Protein AF-A0A661GD68-F1 (afdb_monomer_lite)

Sequence (126 aa):
MYETGKPVGPITGHLPLCHVGEPSGPSVVGHQCPKFVHGIGGIIGALLTGVFVAESLGGSGLAEGMSMAGQVWVQSYAIVATIIYDVILTFIILKALDVLIGLRVNEEQETEGLDVAQHGERGYTF

Secondary structure (DSSP, 8-state):
------------------------SS-------SHHHHHHHHHHHHHHHHHHTSGGGTSS-PPTT--HHHHHHHHHHHHHHHHHHHHHHHHHHHHHHHHHT-SS--HHHHHH-HHHHHH---S---

Radius of gyration: 25.04 Å; chains: 1; bounding box: 76×31×46 Å

Structure (mmCIF, N/CA/C/O backbone):
data_AF-A0A661GD68-F1
#
_entry.id   AF-A0A661GD68-F1
#
loop_
_atom_site.group_PDB
_atom_site.id
_atom_site.type_symbol
_atom_site.label_atom_id
_atom_site.label_alt_id
_atom_site.label_comp_id
_atom_site.label_asym_id
_atom_site.label_entity_id
_atom_site.label_seq_id
_atom_site.pdbx_PDB_ins_code
_atom_site.Cartn_x
_atom_site.Cartn_y
_atom_site.Cartn_z
_atom_site.occupancy
_atom_site.B_iso_or_equiv
_atom_site.auth_seq_id
_atom_site.auth_comp_id
_atom_site.auth_asym_id
_atom_site.auth_atom_id
_atom_site.pdbx_PDB_model_num
ATOM 1 N N . MET A 1 1 ? -48.057 12.318 20.882 1.00 45.12 1 MET A N 1
ATOM 2 C CA . MET A 1 1 ? -49.333 11.903 20.262 1.00 45.12 1 MET A CA 1
ATOM 3 C C . MET A 1 1 ? -49.760 12.975 19.263 1.00 45.12 1 MET A C 1
ATOM 5 O O . MET A 1 1 ? -50.554 13.814 19.645 1.00 45.12 1 MET A O 1
ATOM 9 N N . TYR A 1 2 ? -49.207 13.000 18.043 1.00 38.00 2 TYR A N 1
ATOM 10 C CA . TYR A 1 2 ? -49.797 13.723 16.905 1.00 38.00 2 TYR A CA 1
ATOM 11 C C . TYR A 1 2 ? -49.425 13.019 15.586 1.00 38.00 2 TYR A C 1
ATOM 13 O O . TYR A 1 2 ? -48.261 12.923 15.219 1.00 38.00 2 TYR A O 1
ATOM 21 N N . GLU A 1 3 ? -50.492 12.467 15.010 1.00 41.53 3 GLU A N 1
ATOM 22 C CA . GLU A 1 3 ? -50.836 12.016 13.656 1.00 41.53 3 GLU A CA 1
ATOM 23 C C . GLU A 1 3 ? -49.921 11.136 12.782 1.00 41.53 3 GLU A C 1
ATOM 25 O O . GLU A 1 3 ? -48.951 11.542 12.152 1.00 41.53 3 GLU A O 1
ATOM 30 N N . THR A 1 4 ? -50.429 9.914 12.636 1.00 49.72 4 THR A N 1
ATOM 31 C CA . THR A 1 4 ? -50.310 8.954 11.542 1.00 49.72 4 THR A CA 1
ATOM 32 C C . THR A 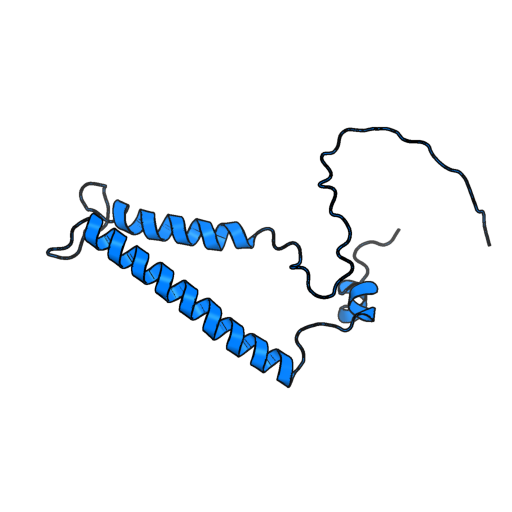1 4 ? -50.831 9.477 10.191 1.00 49.72 4 THR A C 1
ATOM 34 O O . THR A 1 4 ? -51.970 9.925 10.105 1.00 49.72 4 THR A O 1
ATOM 37 N N . GLY A 1 5 ? -50.073 9.231 9.114 1.00 50.03 5 GLY A N 1
ATOM 38 C CA . GLY A 1 5 ? -50.630 8.744 7.842 1.00 50.03 5 GLY A CA 1
ATOM 39 C C . GLY A 1 5 ? -51.014 9.759 6.759 1.00 50.03 5 GLY A C 1
ATOM 40 O O . GLY A 1 5 ? -52.187 10.089 6.611 1.00 50.03 5 GLY A O 1
ATOM 41 N N . LYS A 1 6 ? -50.069 10.080 5.860 1.00 37.59 6 LYS A N 1
ATOM 42 C CA . LYS A 1 6 ? -50.367 10.338 4.435 1.00 37.59 6 LYS A CA 1
ATOM 43 C C . LYS A 1 6 ? -49.261 9.765 3.529 1.00 37.59 6 LYS A C 1
ATOM 45 O O . LYS A 1 6 ? -48.105 10.139 3.711 1.00 37.59 6 LYS A O 1
ATOM 50 N N . PRO A 1 7 ? -49.581 8.886 2.559 1.00 42.88 7 PRO A N 1
ATOM 51 C CA . PRO A 1 7 ? -48.622 8.414 1.565 1.00 42.88 7 PRO A CA 1
ATOM 52 C C . PRO A 1 7 ? -48.488 9.445 0.438 1.00 42.88 7 PRO A C 1
ATOM 54 O O . PRO A 1 7 ? -49.467 9.773 -0.233 1.00 42.88 7 PRO A O 1
ATOM 57 N N . VAL A 1 8 ? -47.279 9.962 0.220 1.00 53.44 8 VAL A N 1
ATOM 58 C CA . VAL A 1 8 ? -46.965 10.799 -0.945 1.00 53.44 8 VAL A CA 1
ATOM 59 C C . VAL A 1 8 ? -46.421 9.873 -2.036 1.00 53.44 8 VAL A C 1
ATOM 61 O O . VAL A 1 8 ? -45.439 9.169 -1.818 1.00 53.44 8 VAL A O 1
ATOM 64 N N . GLY A 1 9 ? -47.134 9.801 -3.163 1.00 40.59 9 GLY A N 1
ATOM 65 C CA . GLY A 1 9 ? -46.844 8.909 -4.291 1.00 40.59 9 GLY A CA 1
ATOM 66 C C . GLY A 1 9 ? -45.536 9.217 -5.041 1.00 40.59 9 GLY A C 1
ATOM 67 O O . GLY A 1 9 ? -44.856 10.201 -4.745 1.00 40.59 9 GLY A O 1
ATOM 68 N N . PRO A 1 10 ? -45.173 8.371 -6.022 1.00 43.47 10 PRO A N 1
ATOM 69 C CA . PRO A 1 10 ? -43.829 8.310 -6.575 1.00 43.47 10 PRO A CA 1
ATOM 70 C C . PRO A 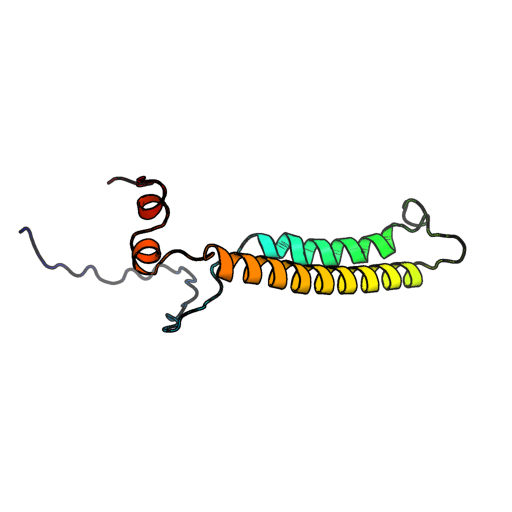1 10 ? -43.625 9.387 -7.643 1.00 43.47 10 PRO A C 1
ATOM 72 O O . PRO A 1 10 ? -44.190 9.321 -8.733 1.00 43.47 10 PRO A O 1
ATOM 75 N N . ILE A 1 11 ? -42.773 10.366 -7.348 1.00 46.12 11 ILE A N 1
ATOM 76 C CA . ILE A 1 11 ? -42.139 11.194 -8.373 1.00 46.12 11 ILE A CA 1
ATOM 77 C C . ILE A 1 11 ? -40.825 10.527 -8.775 1.00 46.12 11 ILE A C 1
ATOM 79 O O . ILE A 1 11 ? -39.780 10.683 -8.151 1.00 46.12 11 ILE A O 1
ATOM 83 N N . THR A 1 12 ? -40.917 9.716 -9.822 1.00 47.03 12 THR A N 1
ATOM 84 C CA . THR A 1 12 ? -39.813 9.092 -10.551 1.00 47.03 12 THR A CA 1
ATOM 85 C C . THR A 1 12 ? -38.907 10.176 -11.147 1.00 47.03 12 THR A C 1
ATOM 87 O O . THR A 1 12 ? -39.107 10.633 -12.269 1.00 47.03 12 THR A O 1
ATOM 90 N N . GLY A 1 13 ? -37.916 10.613 -10.372 1.00 34.19 13 GLY A N 1
ATOM 91 C CA . GLY A 1 13 ? -36.764 11.376 -10.837 1.00 34.19 13 GLY A CA 1
ATOM 92 C C . GLY A 1 13 ? -35.563 10.445 -10.945 1.00 34.19 13 GLY A C 1
ATOM 93 O O . GLY A 1 13 ? -35.134 9.866 -9.953 1.00 34.19 13 GLY A O 1
ATOM 94 N N . HIS A 1 14 ? -35.053 10.276 -12.161 1.00 45.50 14 HIS A N 1
ATOM 95 C CA . HIS A 1 14 ? -33.849 9.519 -12.487 1.00 45.50 14 HIS A CA 1
ATOM 96 C C . HIS A 1 14 ? -32.658 9.910 -11.596 1.00 45.50 14 HIS A C 1
ATOM 98 O O . HIS A 1 14 ? -32.010 10.928 -11.822 1.00 45.50 14 HIS A O 1
ATOM 104 N N . LEU A 1 15 ? -32.327 9.054 -10.634 1.00 38.03 15 LEU A N 1
ATOM 105 C CA . LEU A 1 15 ? -31.020 9.008 -9.992 1.00 38.03 15 LEU A CA 1
ATOM 106 C C . LEU A 1 15 ? -30.519 7.571 -10.171 1.00 38.03 15 LEU A C 1
ATOM 108 O O . LEU A 1 15 ? -31.292 6.645 -9.905 1.00 38.03 15 LEU A O 1
ATOM 112 N N . PRO A 1 16 ? -29.283 7.331 -10.648 1.00 44.16 16 PRO A N 1
ATOM 113 C CA . PRO A 1 16 ? -28.736 5.989 -10.695 1.00 44.16 16 PRO A CA 1
ATOM 114 C C . PRO A 1 16 ? -28.336 5.635 -9.262 1.00 44.16 16 PRO A C 1
ATOM 116 O O . PRO A 1 16 ? -27.164 5.659 -8.900 1.00 44.16 16 PRO A O 1
ATOM 119 N N . LEU A 1 17 ? -29.329 5.372 -8.409 1.00 44.31 17 LEU A N 1
ATOM 120 C CA . LEU A 1 17 ? -29.087 4.683 -7.158 1.00 44.31 17 LEU A CA 1
ATOM 121 C C . LEU A 1 17 ? -28.730 3.256 -7.537 1.00 44.31 17 LEU A C 1
ATOM 123 O O . LEU A 1 17 ? -29.591 2.447 -7.885 1.00 44.31 17 LEU A O 1
ATOM 127 N N . CYS A 1 18 ? -27.431 2.979 -7.480 1.00 37.00 18 CYS A N 1
ATOM 128 C CA . CYS A 1 18 ? -26.913 1.663 -7.171 1.00 37.00 18 CYS A CA 1
ATOM 129 C C . CYS A 1 18 ? -27.815 1.063 -6.090 1.00 37.00 18 CYS A C 1
ATOM 131 O O . CYS A 1 18 ? -27.827 1.515 -4.946 1.00 37.00 18 CYS A O 1
ATOM 133 N N . HIS A 1 19 ? -28.632 0.100 -6.496 1.00 39.09 19 HIS A N 1
ATOM 134 C CA . HIS A 1 19 ? -29.473 -0.674 -5.609 1.00 39.09 19 HIS A CA 1
ATOM 135 C C . HIS A 1 19 ? -28.528 -1.567 -4.802 1.00 39.09 19 HIS A C 1
ATOM 137 O O . HIS A 1 19 ? -28.174 -2.667 -5.224 1.00 39.09 19 HIS A O 1
ATOM 143 N N . VAL A 1 20 ? -28.021 -1.044 -3.687 1.00 48.75 20 VAL A N 1
ATOM 144 C CA . VAL A 1 20 ? -27.301 -1.840 -2.699 1.00 48.75 20 VAL A CA 1
ATOM 145 C C . VAL A 1 20 ? -28.374 -2.594 -1.935 1.00 48.75 20 VAL A C 1
ATOM 147 O O . VAL A 1 20 ? -29.016 -2.047 -1.044 1.00 48.75 20 VAL A O 1
ATOM 150 N N . GLY A 1 21 ? -28.622 -3.834 -2.354 1.00 37.69 21 GLY A N 1
ATOM 151 C CA . GLY A 1 21 ? -29.340 -4.787 -1.524 1.00 37.69 21 GLY A CA 1
ATOM 152 C C . GLY A 1 21 ? -28.628 -4.897 -0.180 1.00 37.69 21 GLY A C 1
ATOM 153 O O . GLY A 1 21 ? -27.405 -5.037 -0.137 1.00 37.69 21 GLY A O 1
ATOM 154 N N . GLU A 1 22 ? -29.398 -4.784 0.896 1.00 41.84 22 GLU A N 1
ATOM 155 C CA . GLU A 1 22 ? -28.956 -5.003 2.269 1.00 41.84 22 GLU A CA 1
ATOM 156 C C . GLU A 1 22 ? -28.227 -6.352 2.383 1.00 41.84 22 GLU A C 1
ATOM 158 O O . GLU A 1 22 ? -28.830 -7.402 2.137 1.00 41.84 22 GLU A O 1
ATOM 163 N N . PRO A 1 23 ? -26.939 -6.374 2.756 1.00 45.41 23 PRO A N 1
ATOM 164 C CA . PRO A 1 23 ? -26.302 -7.603 3.171 1.00 45.41 23 PRO A CA 1
ATOM 165 C C . PRO A 1 23 ? -26.669 -7.835 4.637 1.00 45.41 23 PRO A C 1
ATOM 167 O O . PRO A 1 23 ? -26.125 -7.213 5.545 1.00 45.41 23 PRO A O 1
ATOM 170 N N . SER A 1 24 ? -27.598 -8.756 4.873 1.00 44.97 24 SER A N 1
ATOM 171 C CA . SER A 1 24 ? -27.902 -9.303 6.196 1.00 44.97 24 SER A CA 1
ATOM 172 C C . SER A 1 24 ? -26.762 -10.218 6.675 1.00 44.97 24 SER A C 1
ATOM 174 O O . SER A 1 24 ? -26.915 -11.439 6.747 1.00 44.97 24 SER A O 1
ATOM 176 N N . GLY A 1 25 ? -25.588 -9.647 6.944 1.00 46.16 25 GLY A N 1
ATOM 177 C CA . GLY A 1 25 ? -24.429 -10.379 7.449 1.00 46.16 25 GLY A CA 1
ATOM 178 C C . GLY A 1 25 ? -23.384 -9.449 8.073 1.00 46.16 25 GLY A C 1
ATOM 179 O O . GLY A 1 25 ? -23.137 -8.366 7.541 1.00 46.16 25 GLY A O 1
ATOM 180 N N . PRO A 1 26 ? -22.746 -9.843 9.189 1.00 46.22 26 PRO A N 1
ATOM 181 C CA . PRO A 1 26 ? -21.716 -9.031 9.810 1.00 46.22 26 PRO A CA 1
ATOM 182 C C . PRO A 1 26 ? -20.437 -9.146 8.979 1.00 46.22 26 PRO A C 1
ATOM 184 O O . PRO A 1 26 ? -19.931 -10.249 8.772 1.00 46.22 26 PRO A O 1
ATOM 187 N N . SER A 1 27 ? -19.891 -8.000 8.567 1.00 46.72 27 SER A N 1
ATOM 188 C CA . SER A 1 27 ? -18.644 -7.804 7.793 1.00 46.72 27 SER A CA 1
ATOM 189 C C . SER A 1 27 ? -18.862 -7.483 6.314 1.00 46.72 27 SER A C 1
ATOM 191 O O . SER A 1 27 ? -18.483 -8.249 5.431 1.00 46.72 27 SER A O 1
ATOM 193 N N . VAL A 1 28 ? -19.396 -6.294 6.028 1.00 48.19 28 VAL A N 1
ATOM 194 C CA . VAL A 1 28 ? -19.233 -5.678 4.707 1.00 48.19 28 VAL A CA 1
ATOM 195 C C . VAL A 1 28 ? -18.310 -4.476 4.812 1.00 48.19 28 VAL A C 1
ATOM 197 O O . VAL A 1 28 ? -18.477 -3.603 5.658 1.00 48.19 28 VAL A O 1
ATOM 200 N N . VAL A 1 29 ? -17.281 -4.498 3.969 1.00 52.47 29 VAL A N 1
ATOM 201 C CA . VAL A 1 29 ? -16.304 -3.430 3.759 1.00 52.47 29 VAL A CA 1
ATOM 202 C C . VAL A 1 29 ? -17.055 -2.106 3.617 1.00 52.47 29 VAL A C 1
ATOM 204 O O . VAL A 1 29 ? -17.772 -1.902 2.640 1.00 52.47 29 VAL A O 1
ATOM 207 N N . GLY A 1 30 ? -16.926 -1.226 4.614 1.00 54.22 30 GLY A N 1
ATOM 208 C CA . GLY A 1 30 ? -17.514 0.110 4.569 1.00 54.22 30 GLY A CA 1
ATOM 209 C C . GLY A 1 30 ? -17.027 0.883 3.340 1.00 54.22 30 GLY A C 1
ATOM 210 O O . GLY A 1 30 ? -15.964 0.588 2.794 1.00 54.22 30 GLY A O 1
ATOM 211 N N . HIS A 1 31 ? -17.812 1.868 2.897 1.00 54.31 31 HIS A N 1
ATOM 212 C CA . HIS A 1 31 ? -17.548 2.719 1.732 1.00 54.31 31 HIS A CA 1
ATOM 213 C C . HIS A 1 31 ? -16.173 3.423 1.798 1.00 54.31 31 HIS A C 1
ATOM 215 O O . HIS A 1 31 ? -16.063 4.599 2.142 1.00 54.31 31 HIS A O 1
ATOM 221 N N . GLN A 1 32 ? -15.093 2.732 1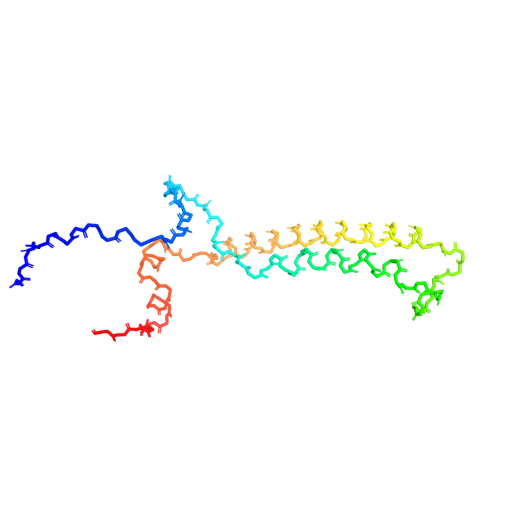.431 1.00 59.38 32 GLN A N 1
ATOM 222 C CA . GLN A 1 32 ? -13.748 3.298 1.395 1.00 59.38 32 GLN A CA 1
ATOM 223 C C . GLN A 1 32 ? -13.491 3.947 0.031 1.00 59.38 32 GLN A C 1
ATOM 225 O O . GLN A 1 32 ? -12.808 3.394 -0.826 1.00 59.38 32 GLN A O 1
ATOM 230 N N . CYS A 1 33 ? -14.028 5.148 -0.184 1.00 56.88 33 CYS A N 1
ATOM 231 C CA . CYS A 1 33 ? -13.982 5.773 -1.509 1.00 56.88 33 CYS A CA 1
ATOM 232 C C . CYS A 1 33 ? -12.681 6.537 -1.888 1.00 56.88 33 CYS A C 1
ATOM 234 O O . CYS A 1 33 ? -12.420 6.633 -3.083 1.00 56.88 33 CYS A O 1
ATOM 236 N N . PRO A 1 34 ? -11.794 7.040 -0.995 1.00 58.38 34 PRO A N 1
ATOM 237 C CA . PRO A 1 34 ? -10.591 7.752 -1.470 1.00 58.38 34 PRO A CA 1
ATOM 238 C C . PRO A 1 34 ? -9.299 6.917 -1.508 1.00 58.38 34 PRO A C 1
ATOM 240 O O . PRO A 1 34 ? -8.342 7.299 -2.174 1.00 58.38 34 PRO A O 1
ATOM 243 N N . LYS A 1 35 ? -9.196 5.779 -0.808 1.00 70.31 35 LYS A N 1
ATOM 244 C CA . LYS A 1 35 ? -7.913 5.042 -0.717 1.00 70.31 35 LYS A CA 1
ATOM 245 C C . LYS A 1 35 ? -7.538 4.306 -2.009 1.00 70.31 35 LYS A C 1
ATOM 247 O O . LYS A 1 35 ? -6.354 4.091 -2.256 1.00 70.31 35 LYS A O 1
ATOM 252 N N . PHE A 1 36 ? -8.512 4.029 -2.877 1.00 71.12 36 PHE A N 1
ATOM 253 C CA . PHE A 1 36 ? -8.294 3.444 -4.204 1.00 71.12 36 PHE A CA 1
ATOM 254 C C . PHE A 1 36 ? -7.309 4.257 -5.055 1.00 71.12 36 PHE A C 1
ATOM 256 O O . PHE A 1 36 ? -6.434 3.680 -5.701 1.00 71.12 36 PHE A O 1
ATOM 263 N N . VAL A 1 37 ? -7.383 5.595 -4.995 1.00 87.62 37 VAL A N 1
ATOM 264 C CA . VAL A 1 37 ? -6.487 6.462 -5.780 1.00 87.62 37 VAL A CA 1
ATOM 265 C C . VAL A 1 37 ? -5.040 6.377 -5.297 1.00 87.62 37 VAL A C 1
ATOM 267 O O . VAL A 1 37 ? -4.127 6.512 -6.100 1.00 87.62 37 VAL A O 1
ATOM 270 N N . HIS A 1 38 ? -4.818 6.097 -4.009 1.00 89.38 38 HIS A N 1
ATOM 271 C CA . HIS A 1 38 ? -3.477 5.942 -3.448 1.00 89.38 38 HIS A CA 1
ATOM 272 C C . HIS A 1 38 ? -2.881 4.584 -3.826 1.00 89.38 38 HIS A C 1
ATOM 274 O O . HIS A 1 38 ? -1.740 4.526 -4.270 1.00 89.38 38 HIS A O 1
ATOM 280 N N . GLY A 1 39 ? -3.663 3.504 -3.705 1.00 87.31 39 GLY A N 1
ATOM 281 C CA . GLY A 1 39 ? -3.203 2.159 -4.054 1.00 87.31 39 GLY A CA 1
ATOM 282 C C . GLY A 1 39 ? -2.891 2.028 -5.543 1.00 87.31 39 GLY A C 1
ATOM 283 O O . GLY A 1 39 ? -1.763 1.731 -5.928 1.00 87.31 39 GLY A O 1
ATOM 284 N N . ILE A 1 40 ? -3.867 2.317 -6.405 1.00 90.81 40 ILE A N 1
ATOM 285 C CA . ILE A 1 40 ? -3.689 2.155 -7.855 1.00 90.81 40 ILE A CA 1
ATOM 286 C C . ILE A 1 40 ? -2.830 3.268 -8.443 1.00 90.81 40 ILE A C 1
ATOM 288 O O . ILE A 1 40 ? -1.973 2.987 -9.279 1.00 90.81 40 ILE A O 1
ATOM 292 N N . GLY A 1 41 ? -3.000 4.511 -7.983 1.00 93.12 41 GLY A N 1
ATOM 293 C CA . GLY A 1 41 ? -2.130 5.611 -8.395 1.00 93.12 41 GLY A CA 1
ATOM 294 C C . GLY A 1 41 ? -0.671 5.360 -8.016 1.00 93.12 41 GLY A C 1
ATOM 295 O O . GLY A 1 41 ? 0.214 5.616 -8.826 1.00 93.12 41 GLY A O 1
ATOM 296 N N . GLY A 1 42 ? -0.417 4.776 -6.841 1.00 92.69 42 GLY A N 1
ATOM 297 C CA . GLY A 1 42 ? 0.921 4.373 -6.411 1.00 92.69 42 GLY A CA 1
ATOM 298 C C . GLY A 1 42 ? 1.527 3.278 -7.290 1.00 92.69 42 GLY A C 1
ATOM 299 O O . GLY A 1 42 ? 2.668 3.413 -7.725 1.00 92.69 42 GLY A O 1
ATOM 300 N N . ILE A 1 43 ? 0.760 2.231 -7.616 1.00 95.12 43 ILE A N 1
ATOM 301 C CA . ILE A 1 43 ? 1.216 1.135 -8.491 1.00 95.12 43 ILE A CA 1
ATOM 302 C C . ILE A 1 43 ? 1.556 1.659 -9.889 1.00 95.12 43 ILE A C 1
ATOM 304 O O . ILE A 1 43 ? 2.645 1.402 -10.402 1.00 95.12 43 ILE A O 1
ATOM 308 N N . ILE A 1 44 ? 0.644 2.422 -10.498 1.00 95.12 44 ILE A N 1
ATOM 309 C CA . ILE A 1 44 ? 0.856 2.995 -11.831 1.00 95.12 44 ILE A CA 1
ATOM 310 C C . ILE A 1 44 ? 2.051 3.951 -11.803 1.00 95.12 44 ILE A C 1
ATOM 312 O O . ILE A 1 44 ? 2.924 3.861 -12.663 1.00 95.12 44 ILE A O 1
ATOM 316 N N . GLY A 1 45 ? 2.129 4.822 -10.794 1.00 94.56 45 GLY A N 1
ATOM 317 C CA . GLY A 1 45 ? 3.241 5.749 -10.610 1.00 94.56 45 GLY A CA 1
ATOM 318 C C . GLY A 1 45 ? 4.586 5.029 -10.527 1.00 94.56 45 GLY A C 1
ATOM 319 O O . GLY A 1 45 ? 5.493 5.364 -11.281 1.00 94.56 45 GLY A O 1
ATOM 320 N N . ALA A 1 46 ? 4.697 3.991 -9.695 1.00 94.62 46 ALA A N 1
ATOM 321 C CA . ALA A 1 46 ? 5.932 3.230 -9.514 1.00 94.62 46 ALA A CA 1
ATOM 322 C C . ALA A 1 46 ? 6.392 2.506 -10.793 1.00 94.62 46 ALA A C 1
ATOM 324 O O . ALA A 1 46 ? 7.596 2.464 -11.067 1.00 94.62 46 ALA A O 1
ATOM 325 N N . LEU A 1 47 ? 5.457 1.983 -11.596 1.00 95.06 47 LEU A N 1
ATOM 326 C CA . LEU A 1 47 ? 5.765 1.393 -12.905 1.00 95.06 47 LEU A CA 1
ATOM 327 C C . LEU A 1 47 ? 6.247 2.452 -13.902 1.00 95.06 47 LEU A C 1
ATOM 329 O O . LEU A 1 47 ? 7.258 2.252 -14.576 1.00 95.06 47 LEU A O 1
ATOM 333 N N . LEU A 1 48 ? 5.562 3.597 -13.966 1.00 94.38 48 LEU A N 1
ATOM 334 C CA . LEU A 1 48 ? 5.940 4.705 -14.843 1.00 94.38 48 LEU A CA 1
ATOM 335 C C . LEU A 1 48 ? 7.285 5.320 -14.443 1.00 94.38 48 LEU A C 1
ATOM 337 O O . LEU A 1 48 ? 8.057 5.686 -15.325 1.00 94.38 48 LEU A O 1
ATOM 341 N N . THR A 1 49 ? 7.627 5.359 -13.152 1.00 93.12 49 THR A N 1
ATOM 342 C CA . THR A 1 49 ? 8.970 5.743 -12.692 1.00 93.12 49 THR A CA 1
ATOM 343 C C . THR A 1 49 ? 10.048 4.863 -13.323 1.00 93.12 49 THR A C 1
ATOM 345 O O . THR A 1 49 ? 11.084 5.376 -13.734 1.00 93.12 49 THR A O 1
ATOM 348 N N . GLY A 1 50 ? 9.800 3.557 -13.477 1.00 90.25 50 GLY A N 1
ATOM 349 C CA . GLY A 1 50 ? 10.747 2.654 -14.134 1.00 90.25 50 GLY A CA 1
ATOM 350 C C . GL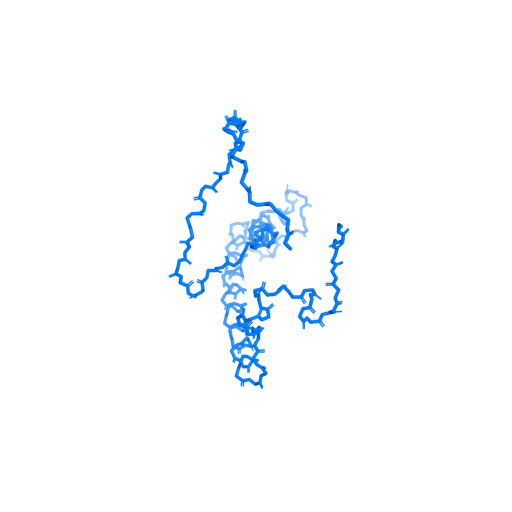Y A 1 50 ? 11.007 2.989 -15.607 1.00 90.25 50 GLY A C 1
ATOM 351 O O . GLY A 1 50 ? 12.095 2.726 -16.110 1.00 90.25 50 GLY A O 1
ATOM 352 N N . VAL A 1 51 ? 10.039 3.614 -16.283 1.00 91.44 51 VAL A N 1
ATOM 353 C CA . VAL A 1 51 ? 10.164 4.069 -17.675 1.00 91.44 51 VAL A CA 1
ATOM 354 C C . VAL A 1 51 ? 10.797 5.460 -17.738 1.00 91.44 51 VAL A C 1
ATOM 356 O O . VAL A 1 51 ? 11.766 5.673 -18.463 1.00 91.44 51 VAL A O 1
ATOM 359 N N . PHE A 1 52 ? 10.277 6.415 -16.968 1.00 92.81 52 PHE A N 1
ATOM 360 C CA . PHE A 1 52 ? 10.649 7.828 -17.077 1.00 92.81 52 PHE A CA 1
ATOM 361 C C . PHE A 1 52 ? 11.954 8.203 -16.370 1.00 92.81 52 PHE A C 1
ATOM 363 O O . PHE A 1 52 ? 12.410 9.332 -16.514 1.00 92.81 52 PHE A O 1
ATOM 370 N N . VAL A 1 53 ? 12.596 7.280 -15.650 1.00 92.31 53 VAL A N 1
ATOM 371 C CA . VAL A 1 53 ? 13.936 7.519 -15.089 1.00 92.31 53 VAL A CA 1
ATOM 372 C C . VAL A 1 53 ? 15.037 7.546 -16.162 1.00 92.31 53 VAL A C 1
ATOM 374 O O . VAL A 1 53 ? 16.123 8.056 -15.907 1.00 92.31 53 VAL A O 1
ATOM 377 N N . ALA A 1 54 ? 14.778 7.038 -17.371 1.00 89.19 54 ALA A N 1
ATOM 378 C CA . ALA A 1 54 ? 15.758 7.011 -18.454 1.00 89.19 54 ALA A CA 1
ATOM 379 C C . ALA A 1 54 ? 16.206 8.421 -18.890 1.00 89.19 54 ALA A C 1
ATOM 381 O O . ALA A 1 54 ? 15.370 9.289 -19.147 1.00 89.19 54 ALA A O 1
ATOM 382 N N . GLU A 1 55 ? 17.519 8.628 -19.066 1.00 88.25 55 GLU A N 1
ATOM 383 C CA . GLU A 1 55 ? 18.084 9.927 -19.490 1.00 88.25 55 GLU A CA 1
ATOM 384 C C . GLU A 1 55 ? 17.518 10.393 -20.836 1.00 88.25 55 GLU A C 1
ATOM 386 O O . GLU A 1 55 ? 17.249 11.575 -21.032 1.00 88.25 55 GLU A O 1
ATOM 391 N N . SER A 1 56 ? 17.254 9.453 -21.750 1.00 87.12 56 SER A N 1
ATOM 392 C CA . SER A 1 56 ? 16.680 9.730 -23.072 1.00 87.12 56 SER A CA 1
ATOM 393 C C . SER A 1 56 ? 15.289 10.370 -23.024 1.00 87.12 56 SER A C 1
ATOM 395 O O . SER A 1 56 ? 14.845 10.935 -24.019 1.00 87.12 56 SER A O 1
ATOM 397 N N . LEU A 1 57 ? 14.588 10.258 -21.894 1.00 88.00 57 LEU A N 1
ATOM 398 C CA . LEU A 1 57 ? 13.275 10.858 -21.654 1.00 88.00 57 LEU A CA 1
ATOM 399 C C . LEU A 1 57 ? 13.348 12.060 -20.694 1.00 88.00 57 LEU A C 1
ATOM 401 O O . LEU A 1 57 ? 12.309 12.569 -20.281 1.00 88.00 57 LEU A O 1
ATOM 405 N N . GLY A 1 58 ? 14.555 12.521 -20.345 1.00 86.12 58 GLY A N 1
ATOM 406 C CA . GLY A 1 58 ? 14.778 13.612 -19.392 1.00 86.12 58 GLY A CA 1
ATOM 407 C C . GLY A 1 58 ? 14.783 13.182 -17.921 1.00 86.12 58 GLY A C 1
ATOM 408 O O . GLY A 1 58 ? 14.655 14.035 -17.044 1.00 86.12 58 GLY A O 1
ATOM 409 N N . GLY A 1 59 ? 14.901 11.879 -17.642 1.00 88.12 59 GLY A N 1
ATOM 410 C CA . GLY A 1 59 ? 15.034 11.335 -16.290 1.00 88.12 59 GLY A CA 1
ATOM 411 C C . GLY A 1 59 ? 16.452 11.446 -15.717 1.00 88.12 59 GLY A C 1
ATOM 412 O O . GLY A 1 59 ? 17.392 11.821 -16.411 1.00 88.12 59 GLY A O 1
ATOM 413 N N . SER A 1 60 ? 16.615 11.090 -14.438 1.00 88.50 60 SER A N 1
ATOM 414 C CA . SER A 1 60 ? 17.896 11.161 -13.706 1.00 88.50 60 SER A CA 1
ATOM 415 C C . SER A 1 60 ? 18.953 10.145 -14.151 1.00 88.50 60 SER A C 1
ATOM 417 O O . SER A 1 60 ? 20.084 10.207 -13.682 1.00 88.50 60 SER A O 1
ATOM 419 N N . GLY A 1 61 ? 18.568 9.192 -14.995 1.00 87.00 61 GLY A N 1
ATOM 420 C CA . GLY A 1 61 ? 19.419 8.145 -15.532 1.00 87.00 61 GLY A CA 1
ATOM 421 C C . GLY A 1 61 ? 19.265 6.791 -14.858 1.00 87.00 61 GLY A C 1
ATOM 422 O O . GLY A 1 61 ? 18.854 6.667 -13.704 1.00 87.00 61 GLY A O 1
ATOM 423 N N . LEU A 1 62 ? 19.553 5.755 -15.645 1.00 89.75 62 LEU A N 1
ATOM 424 C CA . LEU A 1 62 ? 19.552 4.357 -15.222 1.00 89.75 62 LEU A CA 1
ATOM 425 C C . LEU A 1 62 ? 20.921 3.998 -14.634 1.00 89.75 62 LEU A C 1
ATOM 427 O O . LEU A 1 62 ? 21.938 4.568 -15.023 1.00 89.75 62 LEU A O 1
ATOM 431 N N . ALA A 1 63 ? 20.954 3.027 -13.720 1.00 87.81 63 ALA A N 1
ATOM 432 C CA . ALA A 1 63 ? 22.216 2.494 -13.211 1.00 87.81 63 ALA A CA 1
ATOM 433 C C . ALA A 1 63 ? 23.070 1.882 -14.340 1.00 87.81 63 ALA A C 1
ATOM 435 O O . ALA A 1 63 ? 22.550 1.457 -15.374 1.00 87.81 63 ALA A O 1
ATOM 436 N N . GLU A 1 64 ? 24.385 1.807 -14.135 1.00 84.75 64 GLU A N 1
ATOM 437 C CA . GLU A 1 64 ? 25.307 1.262 -15.134 1.00 84.75 64 GLU A CA 1
ATOM 438 C C . GLU A 1 64 ? 24.939 -0.190 -15.495 1.00 84.75 64 GLU A C 1
ATOM 440 O O . GLU A 1 64 ? 24.748 -1.039 -14.624 1.00 84.75 64 GLU A O 1
ATOM 445 N N . GLY A 1 65 ? 24.771 -0.466 -16.793 1.00 83.62 65 GLY A N 1
ATOM 446 C CA . GLY A 1 65 ? 24.316 -1.769 -17.298 1.00 83.62 65 GLY A CA 1
ATOM 447 C C . GLY A 1 65 ? 22.811 -2.052 -17.149 1.00 83.62 65 GLY A C 1
ATOM 448 O O . GLY A 1 65 ? 22.352 -3.116 -17.564 1.00 83.62 65 GLY A O 1
ATOM 449 N N . MET A 1 66 ? 22.024 -1.122 -16.601 1.00 88.19 66 MET A N 1
ATOM 450 C CA . MET A 1 66 ? 20.579 -1.274 -16.423 1.00 88.19 66 MET A CA 1
ATOM 451 C C . MET A 1 66 ? 19.817 -0.807 -17.669 1.00 88.19 66 MET A C 1
ATOM 453 O O . MET A 1 66 ? 20.004 0.305 -18.157 1.00 88.19 66 MET A O 1
ATOM 457 N N . SER A 1 67 ? 18.903 -1.640 -18.167 1.00 91.06 67 SER A N 1
ATOM 458 C CA . SER A 1 67 ? 17.964 -1.249 -19.226 1.00 91.06 67 SER A CA 1
ATOM 459 C C . SER A 1 67 ? 16.658 -0.709 -18.639 1.00 91.06 67 SER A C 1
ATOM 461 O O . SER A 1 67 ? 16.301 -1.023 -17.504 1.00 91.06 67 SER A O 1
ATOM 463 N N . MET A 1 68 ? 15.889 0.043 -19.434 1.00 91.00 68 MET A N 1
ATOM 464 C CA . MET A 1 68 ? 14.543 0.495 -19.042 1.00 91.00 68 MET A CA 1
ATOM 465 C C . MET A 1 68 ? 13.640 -0.677 -18.636 1.00 91.00 68 MET A C 1
ATOM 467 O O . MET A 1 68 ? 12.950 -0.618 -17.623 1.00 91.00 68 MET A O 1
ATOM 471 N N . ALA A 1 69 ? 13.682 -1.775 -19.397 1.00 91.12 69 ALA A N 1
ATOM 472 C CA . ALA A 1 69 ? 12.931 -2.987 -19.077 1.00 91.12 69 ALA A CA 1
ATOM 473 C C . ALA A 1 69 ? 13.396 -3.618 -17.754 1.00 91.12 69 ALA A C 1
ATOM 475 O O . ALA A 1 69 ? 12.567 -4.044 -16.952 1.00 91.12 69 ALA A O 1
ATOM 476 N N . GLY A 1 70 ? 14.710 -3.626 -17.498 1.00 92.12 70 GLY A N 1
ATOM 477 C CA . GLY A 1 70 ? 15.281 -4.071 -16.226 1.00 92.12 70 GLY A CA 1
ATOM 478 C C . GLY A 1 70 ? 14.793 -3.230 -15.046 1.00 92.12 70 GLY A C 1
ATOM 479 O O . GLY A 1 70 ? 14.379 -3.780 -14.029 1.00 92.12 70 GLY A O 1
ATOM 480 N N . GLN A 1 71 ? 14.738 -1.908 -15.203 1.00 92.81 71 GLN A N 1
ATOM 481 C CA . GLN A 1 71 ? 14.241 -1.019 -14.158 1.00 92.81 71 GLN A CA 1
ATOM 482 C C . GLN A 1 71 ? 12.742 -1.206 -13.892 1.00 92.81 71 GLN A C 1
ATOM 484 O O . GLN A 1 71 ? 12.332 -1.280 -12.736 1.00 92.81 71 GLN A O 1
ATOM 489 N N . VAL A 1 72 ? 11.914 -1.331 -14.933 1.00 94.69 72 VAL A N 1
ATOM 490 C CA . VAL A 1 72 ? 10.480 -1.636 -14.773 1.00 94.69 72 VAL A CA 1
ATOM 491 C C . VAL A 1 72 ? 10.281 -2.971 -14.050 1.00 94.69 72 VAL A C 1
ATOM 493 O O . VAL A 1 72 ? 9.388 -3.089 -13.209 1.00 94.69 72 VAL A O 1
ATOM 496 N N . TRP A 1 73 ? 11.130 -3.966 -14.316 1.00 93.94 73 TRP A N 1
ATOM 497 C CA . TRP A 1 73 ? 11.095 -5.245 -13.610 1.00 93.94 73 TRP A CA 1
ATOM 498 C C . TRP A 1 73 ? 11.430 -5.104 -12.120 1.00 93.94 73 TRP A C 1
ATOM 500 O O . TRP A 1 73 ? 10.697 -5.616 -11.273 1.00 93.94 73 TRP A O 1
ATOM 510 N N . VAL A 1 74 ? 12.480 -4.349 -11.782 1.00 94.69 74 VAL A N 1
ATOM 511 C CA . VAL A 1 74 ? 12.842 -4.057 -10.384 1.00 94.69 74 VAL A CA 1
ATOM 512 C C . VAL A 1 74 ? 11.709 -3.318 -9.665 1.00 94.69 74 VAL A C 1
ATOM 514 O O . VAL A 1 74 ? 11.341 -3.698 -8.555 1.00 94.69 74 VAL A O 1
ATOM 517 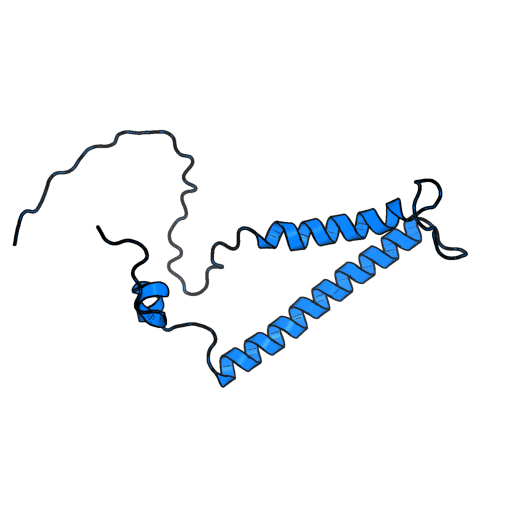N N . GLN A 1 75 ? 11.094 -2.323 -10.311 1.00 95.25 75 GLN A N 1
ATOM 518 C CA . GLN A 1 75 ? 9.941 -1.605 -9.759 1.00 95.25 75 GLN A CA 1
ATOM 519 C C . GLN A 1 75 ? 8.733 -2.529 -9.557 1.00 95.25 75 GLN A C 1
ATOM 521 O O . GLN A 1 75 ? 8.052 -2.438 -8.539 1.00 95.25 75 GLN A O 1
ATOM 526 N N . SER A 1 76 ? 8.492 -3.461 -10.481 1.00 95.81 76 SER A N 1
ATOM 527 C CA . SER A 1 76 ? 7.423 -4.461 -10.354 1.00 95.81 76 SER A CA 1
ATOM 528 C C . SER A 1 76 ? 7.647 -5.373 -9.146 1.00 95.81 76 SER A C 1
ATOM 530 O O . SER A 1 76 ? 6.722 -5.616 -8.372 1.00 95.81 76 SER A O 1
ATOM 532 N N . TYR A 1 77 ? 8.885 -5.831 -8.938 1.00 96.38 77 TYR A N 1
ATOM 533 C CA . TYR A 1 77 ? 9.249 -6.612 -7.757 1.00 96.38 77 TYR A CA 1
ATOM 534 C C . TYR A 1 77 ? 9.064 -5.808 -6.464 1.00 96.38 77 TYR A C 1
ATOM 536 O O . TYR A 1 77 ? 8.500 -6.319 -5.496 1.00 96.38 77 TYR A O 1
ATOM 544 N N . ALA A 1 78 ? 9.480 -4.538 -6.460 1.00 95.62 78 ALA A N 1
ATOM 545 C CA . ALA A 1 78 ? 9.311 -3.652 -5.315 1.00 95.62 78 ALA A CA 1
ATOM 546 C C . ALA A 1 78 ? 7.830 -3.474 -4.942 1.00 95.62 78 ALA A C 1
ATOM 548 O O . ALA A 1 78 ? 7.494 -3.589 -3.769 1.00 95.62 78 ALA A O 1
ATOM 549 N N . ILE A 1 79 ? 6.941 -3.280 -5.924 1.00 96.88 79 ILE A N 1
ATOM 550 C CA . ILE A 1 79 ? 5.487 -3.173 -5.703 1.00 96.88 79 ILE A CA 1
ATOM 551 C C . ILE A 1 79 ? 4.930 -4.438 -5.039 1.00 96.88 79 ILE A C 1
ATOM 553 O O . ILE A 1 79 ? 4.158 -4.358 -4.087 1.00 96.88 79 ILE A O 1
ATOM 557 N N . VAL A 1 80 ? 5.312 -5.621 -5.523 1.00 96.56 80 VAL A N 1
ATOM 558 C CA . VAL A 1 80 ? 4.844 -6.883 -4.929 1.00 96.56 80 VAL A CA 1
ATOM 559 C C . VAL A 1 80 ? 5.360 -7.026 -3.497 1.00 96.56 80 VAL A C 1
ATOM 561 O O . VAL A 1 80 ? 4.597 -7.391 -2.602 1.00 96.56 80 VAL A O 1
ATOM 564 N N . ALA A 1 81 ? 6.632 -6.699 -3.263 1.00 96.75 81 ALA A N 1
ATOM 565 C CA . ALA A 1 81 ? 7.227 -6.748 -1.936 1.00 96.75 81 ALA A CA 1
ATOM 566 C C . ALA A 1 81 ? 6.528 -5.795 -0.952 1.00 96.75 81 ALA A C 1
ATOM 568 O O . ALA A 1 81 ? 6.233 -6.205 0.170 1.00 96.75 81 ALA A O 1
ATOM 569 N N . THR A 1 82 ? 6.212 -4.561 -1.362 1.00 95.12 82 THR A N 1
ATOM 570 C CA . THR A 1 82 ? 5.509 -3.601 -0.497 1.00 95.12 82 THR A CA 1
ATOM 571 C C . THR A 1 82 ? 4.075 -4.023 -0.214 1.00 95.12 82 THR A C 1
ATOM 573 O O . THR A 1 82 ? 3.655 -3.942 0.933 1.00 95.12 82 THR A O 1
ATOM 576 N N . ILE A 1 83 ? 3.343 -4.555 -1.199 1.00 94.81 83 ILE A N 1
ATOM 577 C CA . ILE A 1 83 ? 1.982 -5.076 -0.982 1.00 94.81 83 ILE A CA 1
ATOM 578 C C . ILE A 1 83 ? 1.996 -6.213 0.042 1.00 94.81 83 ILE A C 1
ATOM 580 O O . ILE A 1 83 ? 1.190 -6.220 0.970 1.00 94.81 83 ILE A O 1
ATOM 584 N N . ILE A 1 84 ? 2.910 -7.175 -0.109 1.00 96.50 84 ILE A N 1
ATOM 585 C CA . ILE A 1 84 ? 3.026 -8.303 0.822 1.00 96.50 84 ILE A CA 1
ATOM 586 C C . ILE A 1 84 ? 3.364 -7.797 2.226 1.00 96.50 84 ILE A C 1
ATOM 588 O O . ILE A 1 84 ? 2.738 -8.220 3.199 1.00 96.50 84 ILE A O 1
ATOM 592 N N . TYR A 1 85 ? 4.329 -6.884 2.329 1.00 96.31 85 TYR A N 1
ATOM 593 C CA . TYR A 1 85 ? 4.734 -6.298 3.599 1.00 96.31 85 TYR A CA 1
ATOM 594 C C . TYR A 1 85 ? 3.575 -5.568 4.286 1.00 96.31 85 TYR A C 1
ATOM 596 O O . TYR A 1 85 ? 3.279 -5.866 5.443 1.00 96.31 85 TYR A O 1
ATOM 604 N N . ASP A 1 86 ? 2.880 -4.681 3.571 1.00 94.25 86 ASP A N 1
ATOM 605 C CA . ASP A 1 86 ? 1.767 -3.903 4.115 1.00 94.25 86 ASP A CA 1
ATOM 606 C C . ASP A 1 86 ? 0.622 -4.806 4.558 1.00 94.25 86 ASP A C 1
ATOM 608 O O . ASP A 1 86 ? 0.095 -4.619 5.652 1.00 94.25 86 ASP A O 1
ATOM 612 N N . VAL A 1 87 ? 0.255 -5.812 3.759 1.00 94.31 87 VAL A N 1
ATOM 613 C CA . VAL A 1 87 ? -0.821 -6.747 4.111 1.00 94.31 87 VAL A CA 1
ATOM 614 C C . VAL A 1 87 ? -0.464 -7.538 5.366 1.00 94.31 87 VAL A C 1
ATOM 616 O O . VAL A 1 87 ? -1.267 -7.596 6.295 1.00 94.31 87 VAL A O 1
ATOM 619 N N . ILE A 1 88 ? 0.732 -8.130 5.420 1.00 97.69 88 ILE A N 1
ATOM 620 C CA . ILE A 1 88 ? 1.142 -8.972 6.549 1.00 97.69 88 ILE A CA 1
ATOM 621 C C . ILE A 1 88 ? 1.288 -8.132 7.815 1.00 97.69 88 ILE A C 1
ATOM 623 O O . ILE A 1 88 ? 0.711 -8.469 8.850 1.00 97.69 88 ILE A O 1
ATOM 627 N N . LEU A 1 89 ? 2.048 -7.040 7.747 1.00 97.31 89 LEU A N 1
ATOM 628 C CA . LEU A 1 89 ? 2.346 -6.237 8.923 1.00 97.31 89 LEU A CA 1
ATOM 629 C C . LEU A 1 89 ? 1.088 -5.553 9.457 1.00 97.31 89 LEU A C 1
ATOM 631 O O . LEU A 1 89 ? 0.824 -5.618 10.657 1.00 97.31 89 LEU A O 1
ATOM 635 N N . THR A 1 90 ? 0.280 -4.959 8.574 1.00 94.75 90 THR A N 1
ATOM 636 C CA . THR A 1 90 ? -0.986 -4.332 8.974 1.00 94.75 90 THR A CA 1
ATOM 637 C C . THR A 1 90 ? -1.921 -5.363 9.588 1.00 94.75 90 THR A C 1
ATOM 639 O O . THR A 1 90 ? -2.502 -5.099 10.636 1.00 94.75 90 THR A O 1
ATOM 642 N N . PHE A 1 91 ? -2.026 -6.564 9.009 1.00 95.69 91 PHE A N 1
ATOM 643 C CA . PHE A 1 91 ? -2.852 -7.626 9.580 1.00 95.69 91 PHE A CA 1
ATOM 644 C C . PHE A 1 91 ? -2.399 -8.015 10.991 1.00 95.69 91 PHE A C 1
ATOM 646 O O . PHE A 1 91 ? -3.233 -8.109 11.891 1.00 95.69 91 PHE A O 1
ATOM 653 N N . ILE A 1 92 ? -1.093 -8.199 11.202 1.00 97.25 92 ILE A N 1
ATOM 654 C CA . ILE A 1 92 ? -0.535 -8.540 12.518 1.00 97.25 92 ILE A CA 1
ATOM 655 C C . ILE A 1 92 ? -0.839 -7.437 13.535 1.00 97.25 92 ILE A C 1
ATOM 657 O O . ILE A 1 92 ? -1.319 -7.734 14.627 1.00 97.25 92 ILE A O 1
ATOM 661 N N . ILE A 1 93 ? -0.596 -6.173 13.179 1.00 96.06 93 ILE A N 1
ATOM 662 C CA . ILE A 1 93 ? -0.834 -5.031 14.071 1.00 96.06 93 ILE A CA 1
ATOM 663 C C . ILE A 1 93 ? -2.318 -4.920 14.415 1.00 96.06 93 ILE A C 1
ATOM 665 O O . ILE A 1 93 ? -2.667 -4.832 15.591 1.00 96.06 93 ILE A O 1
ATOM 669 N N . LEU A 1 94 ? -3.199 -4.966 13.412 1.00 95.12 94 LEU A N 1
ATOM 670 C CA . LEU A 1 94 ? -4.637 -4.870 13.639 1.00 95.12 94 LEU A CA 1
ATOM 671 C C . LEU A 1 94 ? -5.136 -6.029 14.500 1.00 95.12 94 LEU A C 1
ATOM 673 O O . LEU A 1 94 ? -5.908 -5.799 15.422 1.00 95.12 94 LEU A O 1
ATOM 677 N N . LYS A 1 95 ? -4.657 -7.258 14.273 1.00 94.38 95 LYS A N 1
ATOM 678 C CA . LYS A 1 95 ? -5.022 -8.405 15.114 1.00 94.38 95 LYS A CA 1
ATOM 679 C C . LYS A 1 95 ? -4.505 -8.291 16.541 1.00 94.38 95 LYS A C 1
ATOM 681 O O . LYS A 1 95 ? -5.228 -8.654 17.464 1.00 94.38 95 LYS A O 1
ATOM 686 N N . ALA A 1 96 ? -3.296 -7.776 16.738 1.00 96.31 96 ALA A N 1
ATOM 687 C CA . ALA A 1 96 ? -2.779 -7.525 18.076 1.00 96.31 96 ALA A CA 1
ATOM 688 C C . ALA A 1 96 ? -3.635 -6.481 18.813 1.00 96.31 96 ALA A C 1
ATOM 690 O O . ALA A 1 96 ? -4.024 -6.707 19.954 1.00 96.31 96 ALA A O 1
ATOM 691 N N . LEU A 1 97 ? -3.983 -5.372 18.154 1.00 96.50 97 LEU A N 1
ATOM 692 C CA . LEU A 1 97 ? -4.831 -4.329 18.741 1.00 96.50 97 LEU A CA 1
ATOM 693 C C . LEU A 1 97 ? -6.254 -4.823 19.025 1.00 96.50 97 LEU A C 1
ATOM 695 O O . LEU A 1 97 ? -6.805 -4.520 20.079 1.00 96.50 97 LEU A O 1
ATOM 699 N N . ASP A 1 98 ? -6.824 -5.622 18.127 1.00 93.31 98 ASP A N 1
ATOM 700 C CA . ASP A 1 98 ? -8.160 -6.200 18.289 1.00 93.31 98 ASP A CA 1
ATOM 701 C C . ASP A 1 98 ? -8.258 -7.067 19.553 1.00 93.31 98 ASP A C 1
ATOM 703 O O . ASP A 1 98 ? -9.229 -6.978 20.296 1.00 93.31 98 ASP A O 1
ATOM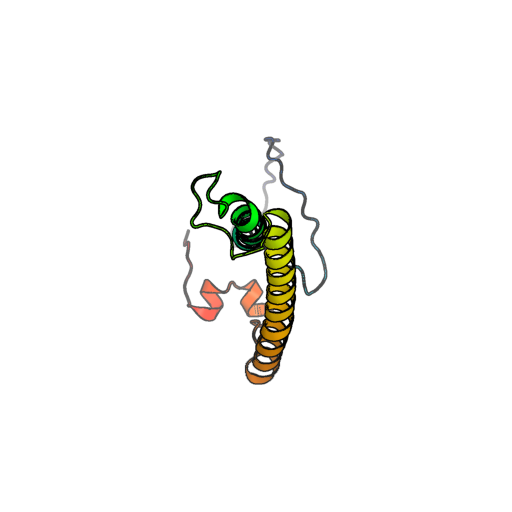 707 N N . VAL A 1 99 ? -7.208 -7.837 19.861 1.00 93.44 99 VAL A N 1
ATOM 708 C CA . VAL A 1 99 ? -7.148 -8.660 21.082 1.00 93.44 99 VAL A CA 1
ATOM 709 C C . VAL A 1 99 ? -6.894 -7.824 22.341 1.00 93.44 99 VAL A C 1
ATOM 711 O O . VAL A 1 99 ? -7.382 -8.176 23.412 1.00 93.44 99 VAL A O 1
ATOM 714 N N . LEU A 1 100 ? -6.112 -6.745 22.243 1.00 95.31 100 LEU A N 1
ATOM 715 C CA . LEU A 1 100 ? -5.705 -5.957 23.411 1.00 95.31 100 LEU A CA 1
ATOM 716 C C . LEU A 1 100 ? -6.761 -4.946 23.866 1.00 95.31 100 LEU A C 1
ATOM 718 O O . LEU A 1 100 ? -6.970 -4.790 25.066 1.00 95.31 100 LEU A O 1
ATOM 722 N N . ILE A 1 101 ? -7.380 -4.234 22.924 1.00 92.88 101 ILE A N 1
ATOM 723 C CA . ILE A 1 101 ? -8.286 -3.112 23.217 1.00 92.88 101 ILE A CA 1
ATOM 724 C C . ILE A 1 101 ? -9.643 -3.227 22.517 1.00 92.88 101 ILE A C 1
ATOM 726 O O . ILE A 1 101 ? -10.595 -2.593 22.962 1.00 92.88 101 ILE A O 1
ATOM 730 N N . GLY A 1 102 ? -9.740 -4.036 21.456 1.00 88.81 102 GLY A N 1
ATOM 731 C CA . GLY A 1 102 ? -10.897 -4.070 20.562 1.00 88.81 102 GLY A CA 1
ATOM 732 C C . GLY A 1 102 ? -10.919 -2.862 19.620 1.00 88.81 102 GLY A C 1
ATOM 733 O O . GLY A 1 102 ? -10.910 -1.713 20.056 1.00 88.81 102 GLY A O 1
ATOM 734 N N . LEU A 1 103 ? -10.925 -3.108 18.305 1.00 88.81 103 LEU A N 1
ATOM 735 C CA . LEU A 1 103 ? -10.860 -2.032 17.299 1.00 88.81 103 LEU A CA 1
ATOM 736 C C . LEU A 1 103 ? -12.230 -1.503 16.856 1.00 88.81 103 LEU A C 1
ATOM 738 O O . LEU A 1 103 ? -12.314 -0.393 16.331 1.00 88.81 103 LEU A O 1
ATOM 742 N N . ARG A 1 104 ? -13.296 -2.293 17.020 1.00 89.50 104 ARG A N 1
ATOM 743 C CA . ARG A 1 104 ? -14.654 -1.936 16.591 1.00 89.50 104 ARG A CA 1
ATOM 744 C C . ARG A 1 104 ? -15.513 -1.576 17.801 1.00 89.50 104 ARG A C 1
ATOM 746 O O . ARG A 1 104 ? -15.430 -2.234 18.834 1.00 89.50 104 ARG A O 1
ATOM 753 N N . VAL A 1 105 ? -16.342 -0.544 17.655 1.00 89.56 105 VAL A N 1
ATOM 754 C CA . VAL A 1 105 ? -17.382 -0.208 18.638 1.00 89.56 105 VAL A CA 1
ATOM 755 C C . VAL A 1 105 ? -18.441 -1.310 18.705 1.00 89.56 105 VAL A C 1
ATOM 757 O O . VAL A 1 105 ? -18.549 -2.132 17.794 1.00 89.56 105 VAL A O 1
ATOM 760 N N . ASN A 1 106 ? -19.218 -1.349 19.786 1.00 88.88 106 ASN A N 1
ATOM 761 C CA . ASN A 1 106 ? -20.333 -2.291 19.873 1.00 88.88 106 ASN A CA 1
ATOM 762 C C . ASN A 1 106 ? -21.460 -1.916 18.880 1.00 88.88 106 ASN A C 1
ATOM 764 O O . ASN A 1 106 ? -21.524 -0.787 18.391 1.00 88.88 106 ASN A O 1
ATOM 768 N N . GLU A 1 107 ? -22.346 -2.868 18.568 1.00 89.69 107 GLU A N 1
ATOM 769 C CA . GLU A 1 107 ? -23.402 -2.682 17.554 1.00 89.69 107 GLU A CA 1
ATOM 770 C C . GLU A 1 107 ? -24.402 -1.571 17.915 1.00 89.69 107 GLU A C 1
ATOM 772 O O . GLU A 1 107 ? -24.914 -0.883 17.031 1.00 89.69 107 GLU A O 1
ATOM 777 N N . GLU A 1 108 ? -24.659 -1.361 19.207 1.00 86.94 108 GLU A N 1
ATOM 778 C CA . GLU A 1 108 ? -25.571 -0.318 19.683 1.00 86.94 108 GLU A CA 1
ATOM 779 C C . GLU A 1 108 ? -24.989 1.081 19.427 1.00 86.94 108 GLU A C 1
ATOM 781 O O . GLU A 1 108 ? -25.667 1.933 18.857 1.00 86.94 108 GLU A O 1
ATOM 786 N N . GLN A 1 109 ? -23.699 1.282 19.715 1.00 87.12 109 GLN A N 1
ATOM 787 C CA . GLN A 1 109 ? -22.964 2.513 19.409 1.00 87.12 109 GLN A CA 1
ATOM 788 C C . GLN A 1 109 ? -22.803 2.746 17.898 1.00 87.12 109 GLN A C 1
ATOM 790 O O . GLN A 1 109 ? -22.835 3.890 17.446 1.00 87.12 109 GLN A O 1
ATOM 795 N N . GLU A 1 110 ? -22.636 1.683 17.101 1.00 87.50 110 GLU A N 1
ATOM 796 C CA . GLU A 1 110 ? -22.598 1.780 15.632 1.00 87.50 110 GLU A CA 1
ATOM 797 C C . GLU A 1 110 ? -23.961 2.227 15.069 1.00 87.50 110 GLU A C 1
ATOM 799 O O . GLU A 1 110 ? -24.006 3.016 14.125 1.00 87.50 110 GLU A O 1
ATOM 804 N N . THR A 1 111 ? -25.060 1.785 15.693 1.00 88.75 111 THR A N 1
ATOM 805 C CA . THR A 1 111 ? -26.438 2.131 15.303 1.00 88.75 111 THR A CA 1
ATOM 806 C C . THR A 1 111 ? -26.845 3.536 15.754 1.00 88.75 111 THR A C 1
ATOM 808 O O . THR A 1 111 ? -27.506 4.252 15.005 1.00 88.75 111 THR A O 1
ATOM 811 N N . GLU A 1 112 ? -26.453 3.950 16.963 1.00 87.25 112 GLU A N 1
ATOM 812 C CA . GLU A 1 112 ? -26.704 5.302 17.488 1.00 87.25 112 GLU A CA 1
ATOM 813 C C . GLU A 1 112 ? -25.923 6.381 16.709 1.00 87.25 112 GLU A C 1
ATOM 815 O O . GLU A 1 112 ? -26.376 7.522 16.589 1.00 87.25 112 GLU A O 1
ATOM 820 N N . GLY A 1 113 ? -24.782 5.996 16.125 1.00 87.50 113 GLY A N 1
ATOM 821 C CA . GLY A 1 113 ? -23.879 6.854 15.365 1.00 87.50 113 GLY A CA 1
ATOM 822 C C . GLY A 1 113 ? -22.667 7.278 16.195 1.00 87.50 113 GLY A C 1
ATOM 823 O O . GLY A 1 113 ? -22.799 7.737 17.329 1.00 87.50 113 GLY A O 1
ATOM 824 N N . LEU A 1 114 ? -21.465 7.156 15.615 1.00 87.88 114 LEU A N 1
ATOM 825 C CA . LEU A 1 114 ? -20.200 7.381 16.336 1.00 87.88 114 LEU A CA 1
ATOM 826 C C . LEU A 1 114 ? -20.045 8.814 16.869 1.00 87.88 114 LEU A C 1
ATOM 828 O O . LEU A 1 114 ? -19.418 9.008 17.911 1.00 87.88 114 LEU A O 1
ATOM 832 N N . ASP A 1 115 ? -20.633 9.803 16.198 1.00 89.81 115 ASP A N 1
ATOM 833 C CA . ASP A 1 115 ? -20.592 11.197 16.652 1.00 89.81 115 ASP A CA 1
ATOM 834 C C . ASP A 1 115 ? -21.337 11.364 17.988 1.00 89.81 115 ASP A C 1
ATOM 836 O O . ASP A 1 115 ? -20.831 11.997 18.915 1.00 89.81 115 ASP A O 1
ATOM 840 N N . VAL A 1 116 ? -22.489 10.706 18.151 1.00 87.06 116 VAL A N 1
ATOM 841 C CA . VAL A 1 116 ? -23.256 10.732 19.406 1.00 87.06 116 VAL A CA 1
ATOM 842 C C . VAL A 1 116 ? -22.599 9.825 20.446 1.00 87.06 116 VAL A C 1
ATOM 844 O O . VAL A 1 116 ? -22.340 10.260 21.567 1.00 87.06 116 VAL A O 1
ATOM 847 N N . ALA A 1 117 ? -22.272 8.590 20.063 1.00 87.62 117 ALA A N 1
ATOM 848 C CA . ALA A 1 117 ? -21.802 7.555 20.977 1.00 87.62 117 ALA A CA 1
ATOM 849 C C . ALA A 1 117 ? -20.386 7.798 21.535 1.00 87.62 117 ALA A C 1
ATOM 851 O O . ALA A 1 117 ? -20.089 7.361 22.648 1.00 87.62 117 ALA A O 1
ATOM 852 N N . GLN A 1 118 ? -19.499 8.460 20.779 1.00 88.62 118 GLN A N 1
ATOM 853 C CA . GLN A 1 118 ? -18.121 8.737 21.212 1.00 88.62 118 GLN A CA 1
ATOM 854 C C . GLN A 1 118 ? -17.845 10.213 21.507 1.00 88.62 118 GLN A C 1
ATOM 856 O O . GLN A 1 118 ? -17.005 10.501 22.357 1.00 88.62 118 GLN A O 1
ATOM 861 N N . HIS A 1 119 ? -18.530 11.139 20.832 1.00 91.88 119 HIS A N 1
ATOM 862 C CA . HIS A 1 119 ? -18.249 12.575 20.946 1.00 91.88 119 HIS A CA 1
ATOM 863 C C . HIS A 1 119 ? -19.396 13.366 21.595 1.00 91.88 119 HIS A C 1
ATOM 865 O O . HIS A 1 119 ? -19.211 14.534 21.930 1.00 91.88 119 HIS A O 1
ATOM 871 N N . GLY A 1 120 ? -20.562 12.746 21.832 1.00 87.31 120 GLY A N 1
ATOM 872 C CA . GLY A 1 120 ? -21.730 13.412 22.418 1.00 87.31 120 GLY A CA 1
ATOM 873 C C . GLY A 1 120 ? -22.313 14.519 21.535 1.00 87.31 120 GLY A C 1
ATOM 874 O O . GLY A 1 120 ? -23.064 15.364 22.024 1.00 87.31 120 GLY A O 1
ATOM 875 N N . GLU A 1 121 ? -21.962 14.537 20.248 1.00 87.38 121 GLU A N 1
ATOM 876 C CA . GLU A 1 121 ? -22.315 15.593 19.306 1.00 87.38 121 GLU A CA 1
ATOM 877 C C . GLU A 1 121 ? -23.378 15.108 18.314 1.00 87.38 121 GLU A C 1
ATOM 879 O O . GLU A 1 121 ? -23.386 13.959 17.877 1.00 87.38 121 GLU A O 1
ATOM 884 N N . ARG A 1 122 ? -24.285 16.013 17.927 1.00 85.19 122 ARG A N 1
ATOM 885 C CA . ARG A 1 122 ? -25.154 15.832 16.761 1.00 85.19 122 ARG A CA 1
ATOM 886 C C . ARG A 1 122 ? -24.748 16.845 15.703 1.00 85.19 122 ARG A C 1
ATOM 888 O O . ARG A 1 122 ? -25.001 18.032 15.883 1.00 85.19 122 ARG A O 1
ATOM 895 N N . GLY A 1 123 ? -24.176 16.370 14.597 1.00 80.19 123 GLY A N 1
ATOM 896 C CA . GLY A 1 123 ? -23.719 17.241 13.506 1.00 80.19 123 GLY A CA 1
ATOM 897 C C . GLY A 1 123 ? -24.839 18.059 12.849 1.00 80.19 123 GLY A C 1
ATOM 898 O O . GLY A 1 123 ? -24.584 19.128 12.301 1.00 80.19 123 GLY A O 1
ATOM 899 N N . TYR A 1 124 ? -26.091 17.596 12.945 1.00 79.75 124 TYR A N 1
ATOM 900 C CA . TYR A 1 124 ? -27.266 18.341 12.500 1.00 79.75 124 TYR A CA 1
ATOM 901 C C . TYR A 1 124 ? -28.393 18.241 13.529 1.00 79.75 124 TYR A C 1
ATOM 903 O O . TYR A 1 124 ? -28.783 17.149 13.948 1.00 79.75 124 TYR A O 1
ATOM 911 N N . THR A 1 125 ? -28.931 19.393 13.920 1.00 71.94 125 THR A N 1
ATOM 912 C CA . THR A 1 125 ? -30.147 19.527 14.725 1.00 71.94 125 THR A CA 1
ATOM 913 C C . THR A 1 125 ? -31.205 20.232 13.875 1.00 71.94 125 THR A C 1
ATOM 915 O O . THR A 1 125 ? -30.928 21.269 13.273 1.00 71.94 125 THR A O 1
ATOM 918 N N . PHE A 1 126 ? -32.393 19.633 13.772 1.00 60.62 126 PHE A N 1
ATOM 919 C CA . PHE A 1 126 ? -33.550 20.179 13.053 1.00 60.62 126 PHE A CA 1
ATOM 920 C C . PHE A 1 126 ? -34.668 20.490 14.044 1.00 60.62 126 PHE A C 1
ATOM 922 O O . PHE A 1 126 ? -34.819 19.695 15.003 1.00 60.62 126 PHE A O 1
#

Foldseek 3Di:
DDDDDDDDDDPDDDDPPPPPDDDPDPDDDPPPPPCVCVLVVVLVVLLVCLQCLPVVNVHVHDPVPADSVNSSVVSVVVSVVVVVVCVVVVVVVVVVCCVVPRDDDDPVCVVVDVCCSPVVDDPDDD

pLDDT: mean 78.37, std 20.71, range [34.19, 97.69]